Protein AF-A0A820NV33-F1 (afdb_monomer_lite)

Secondary structure (DSSP, 8-state):
---HHHHHHHHHHHHHHHHHHHHH-GGGHHHHHHHHHHHHHHHHHTT-TTTHHHHHHHHHHHHHTSPTT-PSPPHHHHHHHHHHTSHHHHSSGGGHHHHHHHHHHHHHHHIIIIIGGGHHHHHHHHHHHHHH-TTTHHHHHHHHHHHH-

pLDDT: mean 90.23, std 6.54, range [61.0, 96.5]

InterPro domains:
  IPR005043 Exportin-2, C-terminal [PF03378] (1-148)
  IPR011989 Armadillo-like helical [G3DSA:1.25.10.10] (1-149)
  IPR016024 Armadillo-type fold [SSF48371] (2-147)

Sequence (149 aa):
PNKPNFNHYLFETITVLIRTSVTQNPGVLSQFEQLLFPVFTPIFADDIAEFVPYVLQILGFLLESHRLGSIPLPDAYRILFQSILTPAFWDRSGNIPALSRLLQAYIEKAAETIVLEKLTTVLGIFQRLVSQSKVHDHEGFAILNSLIV

Foldseek 3Di:
DPDLVVLVVVLVVVLVVQVVVCVVPVVCLVVCCVVVLVVVVVCVVVVVVSCLQSSLQSLLSSLLSDDAPPPPDPCSVLVVLVVLLDVVQVVDPSNLVSSLSSLLSCLRRPVPPRCVVCVVSLLVSLCCQCPPDPPRNVSSVSNVVSNPD

Radius of gyration: 15.2 Å; chains: 1; bounding box: 42×29×41 Å

Organism: NCBI:txid433720

Structure (mmCIF, N/CA/C/O backbone):
data_AF-A0A820NV33-F1
#
_entry.id   AF-A0A820NV33-F1
#
loop_
_atom_site.group_PDB
_atom_site.id
_atom_site.type_symbol
_atom_site.label_atom_id
_atom_site.label_alt_id
_atom_site.label_comp_id
_atom_site.label_asym_id
_atom_site.label_entity_id
_atom_site.label_seq_id
_atom_site.pdbx_PDB_ins_code
_atom_site.Cartn_x
_atom_site.Cartn_y
_atom_site.Cartn_z
_atom_site.occupancy
_atom_site.B_iso_or_equiv
_atom_site.auth_seq_id
_atom_site.auth_comp_id
_atom_site.auth_asym_id
_atom_site.auth_atom_id
_atom_site.pdbx_PDB_model_num
ATOM 1 N N . PRO A 1 1 ? 2.702 -8.405 -20.692 1.00 62.12 1 PRO A N 1
ATOM 2 C CA . PRO A 1 1 ? 1.340 -8.296 -21.252 1.00 62.12 1 PRO A CA 1
ATOM 3 C C . PRO A 1 1 ? 1.308 -7.389 -22.496 1.00 62.12 1 PRO A C 1
ATOM 5 O O . PRO A 1 1 ? 1.973 -6.366 -22.515 1.00 62.12 1 PRO A O 1
ATOM 8 N N . ASN A 1 2 ? 0.590 -7.754 -23.569 1.00 74.25 2 ASN A N 1
ATOM 9 C CA . ASN A 1 2 ? 0.908 -7.226 -24.916 1.00 74.25 2 ASN A CA 1
ATOM 10 C C . ASN A 1 2 ? 0.220 -5.900 -25.310 1.00 74.25 2 ASN A C 1
ATOM 12 O O . ASN A 1 2 ? 0.448 -5.404 -26.412 1.00 74.25 2 ASN A O 1
ATOM 16 N N . LYS A 1 3 ? -0.656 -5.336 -24.465 1.00 86.75 3 LYS A N 1
ATOM 17 C CA . LYS A 1 3 ? -1.450 -4.131 -24.783 1.00 86.75 3 LYS A CA 1
ATOM 18 C C . LYS A 1 3 ? -1.504 -3.163 -23.587 1.00 86.75 3 LYS A C 1
ATOM 20 O O . LYS A 1 3 ? -2.446 -3.246 -22.799 1.00 86.75 3 LYS A O 1
ATOM 25 N N . PRO A 1 4 ? -0.546 -2.227 -23.449 1.00 87.06 4 PRO A N 1
ATOM 26 C CA . PRO A 1 4 ? -0.435 -1.367 -22.265 1.00 87.06 4 PRO A CA 1
ATOM 27 C C . PRO A 1 4 ? -1.678 -0.498 -22.032 1.00 87.06 4 PRO A C 1
ATOM 29 O O . PRO A 1 4 ? -2.175 -0.444 -20.912 1.00 87.06 4 PRO A O 1
ATOM 32 N N . ASN A 1 5 ? -2.250 0.092 -23.088 1.00 90.94 5 ASN A N 1
ATOM 33 C CA . ASN A 1 5 ? -3.468 0.905 -22.968 1.00 90.94 5 ASN A CA 1
ATOM 34 C C . ASN A 1 5 ? -4.672 0.077 -22.506 1.00 90.94 5 ASN A C 1
ATOM 36 O O . ASN A 1 5 ? -5.453 0.534 -21.682 1.00 90.94 5 ASN A O 1
ATOM 40 N N . PHE A 1 6 ? -4.814 -1.154 -23.008 1.00 93.44 6 PHE A N 1
ATOM 41 C CA . PHE A 1 6 ? -5.891 -2.042 -22.572 1.00 93.44 6 PHE A CA 1
ATOM 42 C C . PHE A 1 6 ? -5.759 -2.372 -21.083 1.00 93.44 6 PHE A C 1
ATOM 44 O O . PHE A 1 6 ? -6.739 -2.274 -20.355 1.00 93.44 6 PHE A O 1
ATOM 51 N N . ASN A 1 7 ? -4.547 -2.705 -20.627 1.00 92.00 7 ASN A N 1
ATOM 52 C CA . ASN A 1 7 ? -4.294 -3.013 -19.221 1.00 92.00 7 ASN A CA 1
ATOM 53 C C . ASN A 1 7 ? -4.587 -1.805 -18.323 1.00 92.00 7 ASN A C 1
ATOM 55 O O . ASN A 1 7 ? -5.266 -1.950 -17.313 1.00 92.00 7 ASN A O 1
ATOM 59 N N . HIS A 1 8 ? -4.133 -0.614 -18.721 1.00 92.56 8 HIS A N 1
ATOM 60 C CA . HIS A 1 8 ? -4.420 0.627 -18.008 1.00 92.56 8 HIS A CA 1
ATOM 61 C C . HIS A 1 8 ? -5.934 0.852 -17.862 1.00 92.56 8 HIS A C 1
ATOM 63 O O . HIS A 1 8 ? -6.441 0.954 -16.747 1.00 92.56 8 HIS A O 1
ATOM 69 N N . TYR A 1 9 ? -6.681 0.826 -18.972 1.00 94.69 9 TYR A N 1
ATOM 70 C CA . TYR A 1 9 ? -8.132 1.027 -18.936 1.00 94.69 9 TYR A CA 1
ATOM 71 C C . TYR A 1 9 ? -8.884 -0.084 -18.199 1.00 94.69 9 TYR A C 1
ATOM 73 O O . TYR A 1 9 ? -9.935 0.184 -17.617 1.00 94.69 9 TYR A O 1
ATOM 81 N N . LEU A 1 10 ? -8.362 -1.312 -18.188 1.00 95.06 10 LEU A N 1
ATOM 82 C CA . LEU A 1 10 ? -8.927 -2.405 -17.402 1.00 95.06 10 LEU A CA 1
ATOM 83 C C . LEU A 1 10 ? -8.872 -2.080 -15.904 1.00 95.06 10 LEU A C 1
ATOM 85 O O . LEU A 1 10 ? -9.906 -2.132 -15.239 1.00 95.06 10 LEU A O 1
ATOM 89 N N . PHE A 1 11 ? -7.702 -1.702 -15.385 1.00 95.38 11 PHE A N 1
ATOM 90 C CA . PHE A 1 11 ? -7.554 -1.352 -13.970 1.00 95.38 11 PHE A CA 1
ATOM 91 C C . PHE A 1 11 ? -8.329 -0.083 -13.598 1.00 95.38 11 PHE A C 1
ATOM 93 O O . PHE A 1 11 ? -8.988 -0.071 -12.562 1.00 95.38 11 PHE A O 1
ATOM 100 N N . GLU A 1 12 ? -8.362 0.935 -14.462 1.00 94.81 12 GLU A N 1
ATOM 101 C CA . GLU A 1 12 ? -9.204 2.124 -14.252 1.00 94.81 12 GLU A CA 1
ATOM 102 C C . GLU A 1 12 ? -10.694 1.771 -14.172 1.00 94.81 12 GLU A C 1
ATOM 104 O O . GLU A 1 12 ? -11.411 2.238 -13.285 1.00 94.81 12 GLU A O 1
ATOM 109 N N . THR A 1 13 ? -11.165 0.890 -15.059 1.00 96.31 13 THR A N 1
ATOM 110 C CA . THR A 1 13 ? -12.559 0.425 -15.047 1.00 96.31 13 THR A CA 1
ATOM 111 C C . THR A 1 13 ? -12.882 -0.308 -13.744 1.00 96.31 13 THR A C 1
ATOM 113 O O . THR A 1 13 ? -13.934 -0.062 -13.151 1.00 96.31 13 THR A O 1
ATOM 116 N N . ILE A 1 14 ? -11.969 -1.160 -13.261 1.00 95.50 14 ILE A N 1
ATOM 117 C CA . ILE A 1 14 ? -12.105 -1.848 -11.969 1.00 95.50 14 ILE A CA 1
ATOM 118 C C . ILE A 1 14 ? -12.182 -0.825 -10.826 1.00 95.50 14 ILE A C 1
ATOM 120 O O . ILE A 1 14 ? -13.109 -0.885 -10.018 1.00 95.50 14 ILE A O 1
ATOM 124 N N . THR A 1 15 ? -11.277 0.154 -10.781 1.00 95.00 15 THR A N 1
ATOM 125 C CA . THR A 1 15 ? -11.263 1.200 -9.745 1.00 95.00 15 THR A CA 1
ATOM 126 C C . THR A 1 15 ? -12.562 2.008 -9.730 1.00 95.00 15 THR A C 1
ATOM 128 O O . THR A 1 15 ? -13.150 2.229 -8.668 1.00 95.00 15 THR A O 1
ATOM 131 N N . VAL A 1 16 ? -13.063 2.418 -10.900 1.00 96.12 16 VAL A N 1
ATOM 132 C CA . VAL A 1 16 ? -14.335 3.151 -11.022 1.00 96.12 16 VAL A CA 1
ATOM 133 C C . VAL A 1 16 ? -15.520 2.300 -10.560 1.00 96.12 16 VAL A C 1
ATOM 135 O O . VAL A 1 16 ? -16.408 2.820 -9.874 1.00 96.12 16 VAL A O 1
ATOM 138 N N . LEU A 1 17 ? -15.531 1.007 -10.894 1.00 96.06 17 LEU A N 1
ATOM 139 C CA . LEU A 1 17 ? -16.571 0.074 -10.462 1.00 96.06 17 LEU A CA 1
ATOM 140 C C . LEU A 1 17 ? -16.599 -0.059 -8.935 1.00 96.06 17 LEU A C 1
ATOM 142 O O . LEU A 1 17 ? -17.670 0.084 -8.338 1.00 96.06 17 LEU A O 1
ATOM 146 N N . ILE A 1 18 ? -15.437 -0.274 -8.308 1.00 95.12 18 ILE A N 1
ATOM 147 C CA . ILE A 1 18 ? -15.315 -0.362 -6.845 1.00 95.12 18 ILE A CA 1
ATOM 148 C C . ILE A 1 18 ? -15.806 0.944 -6.219 1.00 95.12 18 ILE A C 1
ATOM 150 O O . ILE A 1 18 ? -16.709 0.919 -5.384 1.00 95.12 18 ILE A O 1
ATOM 154 N N . ARG A 1 19 ? -15.283 2.096 -6.668 1.00 94.88 19 ARG A N 1
ATOM 155 C CA . ARG A 1 19 ? -15.639 3.413 -6.118 1.00 94.88 19 ARG A CA 1
ATOM 156 C C . ARG A 1 19 ? -17.140 3.657 -6.153 1.00 94.88 19 ARG A C 1
ATOM 158 O O . ARG A 1 19 ? -17.725 4.050 -5.145 1.00 94.88 19 ARG A O 1
ATOM 165 N N . THR A 1 20 ? -17.759 3.426 -7.306 1.00 96.12 20 THR A N 1
ATOM 166 C CA . THR A 1 20 ? -19.192 3.682 -7.503 1.00 96.12 20 THR A CA 1
ATOM 167 C C . THR A 1 20 ? -20.032 2.759 -6.623 1.00 96.12 20 THR A C 1
ATOM 169 O O . THR A 1 20 ? -20.958 3.219 -5.958 1.00 96.12 20 THR A O 1
ATOM 172 N N . SER A 1 21 ? -19.662 1.479 -6.553 1.00 95.38 21 SER A N 1
ATOM 173 C CA . SER A 1 21 ? -20.390 0.472 -5.777 1.00 95.38 21 SER A CA 1
ATOM 174 C C . SER A 1 21 ? -20.279 0.708 -4.268 1.00 95.38 21 SER A C 1
ATOM 176 O O . SER A 1 21 ? -21.289 0.686 -3.570 1.00 95.38 21 SER A O 1
ATOM 178 N N . VAL A 1 22 ? -19.075 1.004 -3.765 1.00 93.75 22 VAL A N 1
ATOM 179 C CA . VAL A 1 22 ? -18.833 1.294 -2.340 1.00 93.75 22 VAL A CA 1
ATOM 180 C C . VAL A 1 22 ? -19.499 2.606 -1.919 1.00 93.75 22 VAL A C 1
ATOM 182 O O . VAL A 1 22 ? -20.047 2.688 -0.822 1.00 93.75 22 VAL A O 1
ATOM 185 N N . THR A 1 23 ? -19.529 3.614 -2.799 1.00 93.12 23 THR A N 1
ATOM 186 C CA . THR A 1 23 ? -20.243 4.877 -2.533 1.00 93.12 23 THR A CA 1
ATOM 187 C C . THR A 1 23 ? -21.749 4.648 -2.372 1.00 93.12 23 THR A C 1
ATOM 189 O O . THR A 1 23 ? -22.371 5.251 -1.501 1.00 93.12 23 THR A O 1
ATOM 192 N N . GLN A 1 24 ? -22.345 3.774 -3.190 1.00 94.06 24 GLN A N 1
ATOM 193 C CA . GLN A 1 24 ? -23.773 3.446 -3.107 1.00 94.06 24 GLN A CA 1
ATOM 194 C C . GLN A 1 24 ? -24.098 2.535 -1.918 1.00 94.06 24 GLN A C 1
ATOM 196 O O . GLN A 1 24 ? -25.124 2.713 -1.263 1.00 94.06 24 GLN A O 1
ATOM 201 N N . ASN A 1 25 ? -23.237 1.556 -1.641 1.00 92.75 25 ASN A N 1
ATOM 202 C CA . ASN A 1 25 ? -23.405 0.615 -0.545 1.00 92.75 25 ASN A CA 1
ATOM 203 C C . ASN A 1 25 ? -22.048 0.282 0.099 1.00 92.75 25 ASN A C 1
ATOM 205 O O . ASN A 1 25 ? -21.358 -0.629 -0.356 1.00 92.75 25 ASN A O 1
ATOM 209 N N . PRO A 1 26 ? -21.676 0.933 1.214 1.00 88.88 26 PRO A N 1
ATOM 210 C CA . PRO A 1 26 ? -20.405 0.661 1.887 1.00 88.88 26 PRO A CA 1
ATOM 211 C C . PRO A 1 26 ? -20.216 -0.804 2.314 1.00 88.88 26 PRO A C 1
ATOM 213 O O . PRO A 1 26 ? -19.086 -1.261 2.461 1.00 88.88 26 PRO A O 1
ATOM 216 N N . GLY A 1 27 ? -21.307 -1.562 2.485 1.00 88.50 27 GLY A N 1
ATOM 217 C CA . GLY A 1 27 ? -21.261 -2.975 2.860 1.00 88.50 27 GLY A CA 1
ATOM 218 C C . GLY A 1 27 ? -20.703 -3.909 1.781 1.00 88.50 27 GLY A C 1
ATOM 219 O O . GLY A 1 27 ? -20.375 -5.048 2.101 1.00 88.50 27 GLY A O 1
ATOM 220 N N . VAL A 1 28 ? -20.566 -3.461 0.524 1.00 93.44 28 VAL A N 1
ATOM 221 C CA . VAL A 1 28 ? -19.985 -4.298 -0.546 1.00 93.44 28 VAL A CA 1
ATOM 222 C C . VAL A 1 28 ? -18.455 -4.300 -0.557 1.00 93.44 28 VAL A C 1
ATOM 224 O O . VAL A 1 28 ? -17.863 -5.106 -1.271 1.00 93.44 28 VAL A O 1
ATOM 227 N N . LEU A 1 29 ? -17.801 -3.439 0.233 1.00 92.94 29 LEU A N 1
ATOM 228 C CA . LEU A 1 29 ? -16.338 -3.341 0.275 1.00 92.94 29 LEU A CA 1
ATOM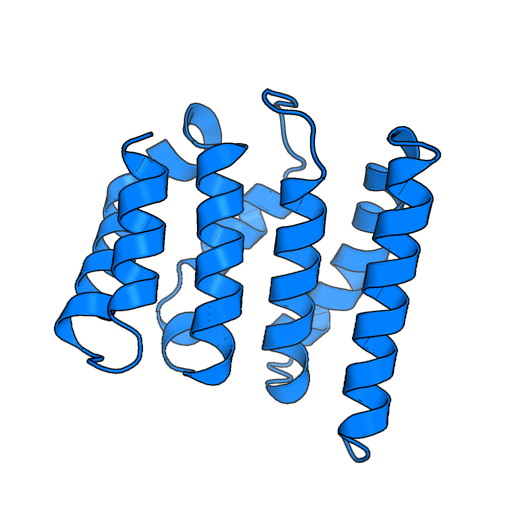 229 C C . LEU A 1 29 ? -15.684 -4.692 0.601 1.00 92.94 29 LEU A C 1
ATOM 231 O O . LEU A 1 29 ? -14.799 -5.137 -0.125 1.00 92.94 29 LEU A O 1
ATOM 235 N N . SER A 1 30 ? -16.187 -5.390 1.620 1.00 91.25 30 SER A N 1
ATOM 236 C CA . SER A 1 30 ? -15.664 -6.701 2.023 1.00 91.25 30 SER A CA 1
ATOM 237 C C . SER A 1 30 ? -15.816 -7.767 0.934 1.00 91.25 30 SER A C 1
ATOM 239 O O . SER A 1 30 ? -14.977 -8.657 0.824 1.00 91.25 30 SER A O 1
ATOM 241 N N . GLN A 1 31 ? -16.848 -7.669 0.089 1.00 93.12 31 GLN A N 1
ATOM 242 C CA . GLN A 1 31 ? -17.038 -8.583 -1.041 1.00 93.12 31 GLN A CA 1
ATOM 243 C C . GLN A 1 31 ? -15.991 -8.335 -2.129 1.00 93.12 31 GLN A C 1
ATOM 245 O O . GLN A 1 31 ? -15.424 -9.287 -2.661 1.00 93.12 31 GLN A O 1
ATOM 250 N N . PHE A 1 32 ? -15.686 -7.067 -2.429 1.00 94.94 32 PHE A N 1
ATOM 251 C CA . PHE A 1 32 ? -14.593 -6.739 -3.346 1.00 94.94 32 PHE A CA 1
ATOM 252 C C . PHE A 1 32 ? -13.256 -7.250 -2.825 1.00 94.94 32 PHE A C 1
ATOM 254 O O . PHE A 1 32 ? -12.504 -7.843 -3.590 1.00 94.94 32 PHE A O 1
ATOM 261 N N . GLU A 1 33 ? -12.970 -7.081 -1.536 1.00 93.94 33 GLU A N 1
ATOM 262 C CA . GLU A 1 33 ? -11.733 -7.585 -0.933 1.00 93.94 33 GLU A CA 1
ATOM 263 C C . GLU A 1 33 ? -11.627 -9.107 -1.046 1.00 93.94 33 GLU A C 1
ATOM 265 O O . GLU A 1 33 ? -10.615 -9.618 -1.525 1.00 93.94 33 GLU A O 1
ATOM 270 N N . GLN A 1 34 ? -12.691 -9.834 -0.696 1.00 92.81 34 GLN A N 1
ATOM 271 C CA . GLN A 1 34 ? -12.732 -11.296 -0.799 1.00 92.81 34 GLN A CA 1
ATOM 272 C C . GLN A 1 34 ? -12.514 -11.801 -2.231 1.00 92.81 34 GLN A C 1
ATOM 274 O O . GLN A 1 34 ? -11.901 -12.850 -2.418 1.00 92.81 34 GLN A O 1
ATOM 279 N N . LEU A 1 35 ? -12.995 -11.067 -3.238 1.00 94.06 35 LEU A N 1
ATOM 280 C CA . LEU A 1 35 ? -12.841 -11.437 -4.646 1.00 94.06 35 LEU A CA 1
ATOM 281 C C . LEU A 1 35 ? -11.482 -11.027 -5.224 1.00 94.06 35 LEU A C 1
ATOM 283 O O . LEU A 1 35 ? -10.903 -11.773 -6.010 1.00 94.06 35 LEU A O 1
ATOM 287 N N . LEU A 1 36 ? -10.972 -9.848 -4.862 1.00 94.50 36 LEU A N 1
ATOM 288 C CA . LEU A 1 36 ? -9.788 -9.260 -5.489 1.00 94.50 36 LEU A CA 1
ATOM 289 C C . LEU A 1 36 ? -8.479 -9.724 -4.853 1.00 94.50 36 LEU A C 1
ATOM 291 O O . LEU A 1 36 ? -7.511 -9.939 -5.580 1.00 94.50 36 LEU A O 1
ATOM 295 N N . PHE A 1 37 ? -8.427 -9.933 -3.533 1.00 93.19 37 PHE A N 1
ATOM 296 C CA . PHE A 1 37 ? -7.194 -10.385 -2.875 1.00 93.19 37 PHE A CA 1
ATOM 297 C C . PHE A 1 37 ? -6.642 -11.687 -3.482 1.00 93.19 37 PHE A C 1
ATOM 299 O O . PHE A 1 37 ? -5.466 -11.692 -3.853 1.00 93.19 37 PHE A O 1
ATOM 306 N N . PRO A 1 38 ? -7.451 -12.749 -3.692 1.00 94.00 38 PRO A N 1
ATOM 307 C CA . PRO A 1 38 ? -6.977 -13.978 -4.331 1.00 94.00 38 PRO A CA 1
ATOM 308 C C . PRO A 1 38 ? -6.485 -13.783 -5.770 1.00 94.00 38 PRO A C 1
ATOM 310 O O . PRO A 1 38 ? -5.622 -14.527 -6.223 1.00 94.00 38 PRO A O 1
ATOM 313 N N . VAL A 1 39 ? -7.014 -12.787 -6.490 1.00 94.38 39 VAL A N 1
ATOM 314 C CA . VAL A 1 39 ? -6.579 -12.441 -7.855 1.00 94.38 39 VAL A CA 1
ATOM 315 C C . VAL A 1 39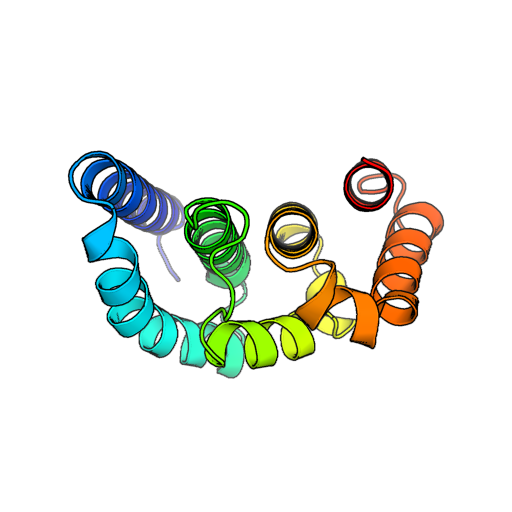 ? -5.242 -11.697 -7.831 1.00 94.38 39 VAL A C 1
ATOM 317 O O . VAL A 1 39 ? -4.416 -11.867 -8.725 1.00 94.38 39 VAL A O 1
ATOM 320 N N . PHE A 1 40 ? -5.002 -10.890 -6.801 1.00 93.31 40 PHE A N 1
ATOM 321 C CA . PHE A 1 40 ? -3.781 -10.103 -6.650 1.00 93.31 40 PHE A CA 1
ATOM 322 C C . PHE A 1 40 ? -2.603 -10.909 -6.099 1.00 93.31 40 PHE A C 1
ATOM 324 O O . PHE A 1 40 ? -1.463 -10.643 -6.475 1.00 93.31 40 PHE A O 1
ATOM 331 N N . THR A 1 41 ? -2.845 -11.920 -5.261 1.00 89.88 41 THR A N 1
ATOM 332 C CA . THR A 1 41 ? -1.789 -12.789 -4.717 1.00 89.88 41 THR A CA 1
ATOM 333 C C . THR A 1 41 ? -0.857 -13.381 -5.787 1.00 89.88 41 THR A C 1
ATOM 335 O O . THR A 1 41 ? 0.354 -13.199 -5.647 1.00 89.88 41 THR A O 1
ATOM 338 N N . PRO A 1 42 ? -1.344 -14.035 -6.863 1.00 92.31 42 PRO A N 1
ATOM 339 C CA . PRO A 1 42 ? -0.461 -14.576 -7.895 1.00 92.31 42 PRO A CA 1
ATOM 340 C C . PRO A 1 42 ? 0.284 -13.482 -8.669 1.00 92.31 42 PRO A C 1
ATOM 342 O O . PRO A 1 42 ? 1.423 -13.694 -9.051 1.00 92.31 42 PRO A O 1
ATOM 345 N N . ILE A 1 43 ? -0.286 -12.279 -8.829 1.00 92.12 43 ILE A N 1
ATOM 346 C CA . ILE A 1 43 ? 0.411 -11.155 -9.484 1.00 92.12 43 ILE A CA 1
ATOM 347 C C . ILE A 1 43 ? 1.684 -10.776 -8.715 1.00 92.12 43 ILE A C 1
ATOM 349 O O . ILE A 1 43 ? 2.709 -10.480 -9.332 1.00 92.12 43 ILE A O 1
ATOM 353 N N . PHE A 1 44 ? 1.626 -10.804 -7.381 1.00 88.62 44 PHE A N 1
ATOM 354 C CA . PHE A 1 44 ? 2.795 -10.582 -6.534 1.00 88.62 44 PHE A CA 1
ATOM 355 C C . PHE A 1 44 ? 3.742 -11.785 -6.507 1.00 88.62 44 PHE A C 1
ATOM 357 O O . PHE A 1 44 ? 4.953 -11.590 -6.568 1.00 88.62 44 PHE A O 1
ATOM 364 N N . ALA A 1 45 ? 3.212 -13.009 -6.418 1.00 88.56 45 ALA A N 1
ATOM 365 C CA . ALA A 1 45 ? 4.020 -14.227 -6.334 1.00 88.56 45 ALA A CA 1
ATOM 366 C C . ALA A 1 45 ? 4.806 -14.508 -7.626 1.00 88.56 45 ALA A C 1
ATOM 368 O O . ALA A 1 45 ? 5.985 -14.849 -7.562 1.00 88.56 45 ALA A O 1
ATOM 369 N N . ASP A 1 46 ? 4.170 -14.299 -8.779 1.00 91.44 46 ASP A N 1
ATOM 370 C CA . ASP A 1 46 ? 4.764 -14.484 -10.108 1.00 91.44 46 ASP A CA 1
ATOM 371 C C . ASP A 1 46 ? 5.550 -13.245 -10.574 1.00 91.44 46 ASP A C 1
ATOM 373 O O . ASP A 1 46 ? 6.058 -13.210 -11.694 1.00 91.44 46 ASP A O 1
ATOM 377 N N . ASP A 1 47 ? 5.635 -12.214 -9.726 1.00 86.31 47 ASP A N 1
ATOM 378 C CA . ASP A 1 47 ? 6.369 -10.974 -9.969 1.00 86.31 47 ASP A CA 1
ATOM 379 C C . ASP A 1 47 ? 6.012 -10.293 -11.306 1.00 86.31 47 ASP A C 1
ATOM 381 O O . ASP A 1 47 ? 6.873 -9.820 -12.054 1.00 86.31 47 ASP A O 1
ATOM 385 N N . ILE A 1 48 ? 4.712 -10.216 -11.623 1.00 91.44 48 ILE A N 1
ATOM 386 C CA . ILE A 1 48 ? 4.221 -9.615 -12.874 1.00 91.44 48 ILE A CA 1
ATOM 387 C C . ILE A 1 48 ? 4.328 -8.085 -12.781 1.00 91.44 48 ILE A C 1
ATOM 389 O O . ILE A 1 48 ? 3.347 -7.371 -12.555 1.00 91.44 48 ILE A O 1
ATOM 393 N N . ALA A 1 49 ? 5.546 -7.573 -12.963 1.00 89.00 49 ALA A N 1
ATOM 394 C CA . ALA A 1 49 ? 5.935 -6.192 -12.680 1.00 89.00 49 ALA A CA 1
ATOM 395 C C . ALA A 1 49 ? 5.049 -5.130 -13.355 1.00 89.00 49 ALA A C 1
ATOM 397 O O . ALA A 1 49 ? 4.820 -4.072 -12.778 1.00 89.00 49 ALA A O 1
ATOM 398 N N . GLU A 1 50 ? 4.516 -5.415 -14.547 1.00 90.06 50 GLU A N 1
ATOM 399 C CA . GLU A 1 50 ? 3.628 -4.508 -15.291 1.00 90.06 50 GLU A CA 1
ATOM 400 C C . GLU A 1 50 ? 2.304 -4.214 -14.562 1.00 90.06 50 GLU A C 1
ATOM 402 O O . GLU A 1 50 ? 1.691 -3.173 -14.793 1.00 90.06 50 GLU A O 1
ATOM 407 N N . PHE A 1 51 ? 1.840 -5.131 -13.707 1.00 93.69 51 PHE A N 1
ATOM 408 C CA . PHE A 1 51 ? 0.554 -5.029 -13.009 1.00 93.69 51 PHE A CA 1
ATOM 409 C C . PHE A 1 51 ? 0.695 -4.602 -11.552 1.00 93.69 51 PHE A C 1
ATOM 411 O O . PHE A 1 51 ? -0.253 -4.061 -10.986 1.00 93.69 51 PHE A O 1
ATOM 418 N N . VAL A 1 52 ? 1.875 -4.794 -10.960 1.00 93.38 52 VAL A N 1
ATOM 419 C CA . VAL A 1 52 ? 2.139 -4.475 -9.552 1.00 93.38 52 VAL A CA 1
ATOM 420 C C . VAL A 1 52 ? 1.745 -3.033 -9.182 1.00 93.38 52 VAL A C 1
ATOM 422 O O . VAL A 1 52 ? 1.002 -2.890 -8.211 1.00 93.38 52 VAL A O 1
ATOM 425 N N . PRO A 1 53 ? 2.114 -1.971 -9.935 1.00 93.88 53 PRO A N 1
ATOM 426 C CA . PRO A 1 53 ? 1.703 -0.606 -9.596 1.00 93.88 53 PRO A CA 1
ATOM 427 C C . PRO A 1 53 ? 0.181 -0.430 -9.516 1.00 93.88 53 PRO A C 1
ATOM 429 O O . PRO A 1 53 ? -0.318 0.201 -8.588 1.00 93.88 53 PRO A O 1
ATOM 432 N N . TYR A 1 54 ? -0.562 -1.025 -10.453 1.00 95.19 54 TYR A N 1
ATOM 433 C CA . TYR A 1 54 ? -2.024 -0.934 -10.499 1.00 95.19 54 TYR A CA 1
ATOM 434 C C . TYR A 1 54 ? -2.682 -1.674 -9.339 1.00 95.19 54 TYR A C 1
ATOM 436 O O . TYR A 1 54 ? -3.607 -1.166 -8.709 1.00 95.19 54 TYR A O 1
ATOM 444 N N . VAL A 1 55 ? -2.182 -2.869 -9.027 1.00 95.62 55 VAL A N 1
ATOM 445 C CA . VAL A 1 55 ? -2.678 -3.663 -7.902 1.00 95.62 55 VAL A CA 1
ATOM 446 C C . VAL A 1 55 ? -2.443 -2.928 -6.583 1.00 95.62 55 VAL A C 1
ATOM 448 O O . VAL A 1 55 ? -3.355 -2.837 -5.765 1.00 95.62 55 VAL A O 1
ATOM 451 N N . LEU A 1 56 ? -1.257 -2.345 -6.395 1.00 95.56 56 LEU A N 1
ATOM 452 C CA . LEU A 1 56 ? -0.940 -1.548 -5.209 1.00 95.56 56 LEU A CA 1
ATOM 453 C C . LEU A 1 56 ? -1.850 -0.320 -5.077 1.00 95.56 56 LEU A C 1
ATOM 455 O O . LEU A 1 56 ? -2.326 -0.038 -3.979 1.00 95.56 56 LEU A O 1
ATOM 459 N N . GLN A 1 57 ? -2.145 0.370 -6.184 1.00 95.38 57 GLN A N 1
ATOM 460 C CA . GLN A 1 57 ? -3.092 1.492 -6.193 1.00 95.38 57 GLN A CA 1
ATOM 461 C C . GLN A 1 57 ? -4.503 1.058 -5.789 1.00 95.38 57 GLN A C 1
ATOM 463 O O . GLN A 1 57 ? -5.127 1.721 -4.962 1.00 95.38 57 GLN A O 1
ATOM 468 N N . ILE A 1 58 ? -5.001 -0.061 -6.327 1.00 96.50 58 ILE A N 1
ATOM 469 C CA . ILE A 1 58 ? -6.331 -0.578 -5.976 1.00 96.50 58 ILE A CA 1
ATOM 470 C C . ILE A 1 58 ? -6.381 -1.009 -4.510 1.00 96.50 58 ILE A C 1
ATOM 472 O O . ILE A 1 58 ? -7.352 -0.703 -3.827 1.00 96.50 58 ILE A O 1
ATOM 476 N N . LEU A 1 59 ? -5.340 -1.672 -4.003 1.00 95.62 59 LEU A N 1
ATOM 477 C CA . LEU A 1 59 ? -5.247 -2.039 -2.588 1.00 95.62 59 LEU A CA 1
ATOM 478 C C . LEU A 1 59 ? -5.232 -0.805 -1.680 1.00 95.62 59 LEU A C 1
ATOM 480 O O . LEU A 1 59 ? -5.911 -0.801 -0.656 1.00 95.62 59 LEU A O 1
ATOM 484 N N . GLY A 1 60 ? -4.517 0.254 -2.077 1.00 94.81 60 GLY A N 1
ATOM 485 C CA . GLY A 1 60 ? -4.539 1.539 -1.375 1.00 94.81 60 GLY A CA 1
ATOM 486 C C . GLY A 1 60 ? -5.942 2.134 -1.354 1.00 94.81 60 GLY A C 1
ATOM 487 O O . GLY A 1 60 ? -6.451 2.485 -0.296 1.00 94.81 60 GLY A O 1
ATOM 488 N N . PHE A 1 61 ? -6.614 2.141 -2.503 1.00 95.00 61 PHE A N 1
ATOM 489 C CA . PHE A 1 61 ? -7.978 2.645 -2.631 1.00 95.00 61 PHE A CA 1
ATOM 490 C C . PHE A 1 61 ? -9.009 1.845 -1.809 1.00 95.00 61 PHE A C 1
ATOM 492 O O . PHE A 1 61 ? -9.895 2.431 -1.181 1.00 95.00 61 PHE A O 1
ATOM 499 N N . LEU A 1 62 ? -8.901 0.513 -1.784 1.00 94.25 62 LEU A N 1
ATOM 500 C CA . LEU A 1 62 ? -9.746 -0.347 -0.948 1.00 94.25 62 LEU A CA 1
ATOM 501 C C . LEU A 1 62 ? -9.538 -0.032 0.537 1.00 94.25 62 LEU A C 1
ATOM 503 O O . LEU A 1 62 ? -10.516 0.134 1.265 1.00 94.25 62 LEU A O 1
ATOM 507 N N . LEU A 1 63 ? -8.283 0.135 0.964 1.00 93.81 63 LEU A N 1
ATOM 508 C CA . LEU A 1 63 ? -7.947 0.489 2.340 1.00 93.81 63 LEU A CA 1
ATOM 509 C C . LEU A 1 63 ? -8.477 1.881 2.725 1.00 93.81 63 LEU A C 1
ATOM 511 O O . LEU A 1 63 ? -9.121 2.032 3.762 1.00 93.81 63 LEU A O 1
ATOM 515 N N . GLU A 1 64 ? -8.286 2.886 1.865 1.00 92.75 64 GLU A N 1
ATOM 516 C CA . GLU A 1 64 ? -8.813 4.252 2.036 1.00 92.75 64 GLU A CA 1
ATOM 517 C C . GLU A 1 64 ? -10.342 4.270 2.208 1.00 92.75 64 GLU A C 1
ATOM 519 O O . GLU A 1 64 ? -10.880 5.091 2.960 1.00 92.75 64 GLU A O 1
ATOM 524 N N . SER A 1 65 ? -11.033 3.334 1.548 1.00 92.00 65 SER A N 1
ATOM 525 C CA . SER A 1 65 ? -12.494 3.204 1.567 1.00 92.00 65 SER A CA 1
ATOM 526 C C . SER A 1 65 ? -13.058 2.668 2.890 1.00 92.00 65 SER A C 1
ATOM 528 O O . SER A 1 65 ? -14.267 2.774 3.122 1.00 92.00 65 SER A O 1
ATOM 530 N N . HIS A 1 66 ? -12.224 2.131 3.788 1.00 89.94 66 HIS A N 1
ATOM 531 C CA . HIS A 1 66 ? -12.656 1.789 5.147 1.00 89.94 66 HIS A CA 1
ATOM 532 C C . HIS A 1 66 ? -13.001 3.048 5.944 1.00 89.94 66 HIS A C 1
ATOM 534 O O . HIS A 1 66 ? -12.324 4.077 5.857 1.00 89.94 66 HIS A O 1
ATOM 540 N N . ARG A 1 67 ? -14.040 2.988 6.786 1.00 83.88 67 ARG A N 1
ATOM 541 C CA . ARG A 1 67 ? -14.340 4.109 7.692 1.00 83.88 67 ARG A CA 1
ATOM 542 C C . ARG A 1 67 ? -13.229 4.226 8.732 1.00 83.88 67 ARG A C 1
ATOM 544 O O . ARG A 1 67 ? -12.699 3.211 9.184 1.00 83.88 67 ARG A O 1
ATOM 551 N N . LEU A 1 68 ? -12.896 5.453 9.123 1.00 74.31 68 LEU A N 1
ATOM 552 C CA . LEU A 1 68 ? -11.887 5.698 10.152 1.00 74.31 68 LEU A CA 1
ATOM 553 C C . LEU A 1 68 ? -12.283 4.960 11.445 1.00 74.31 68 LEU A C 1
ATOM 555 O O . LEU A 1 68 ? -13.440 5.031 11.858 1.00 74.31 68 LEU A O 1
ATOM 559 N N . GLY A 1 69 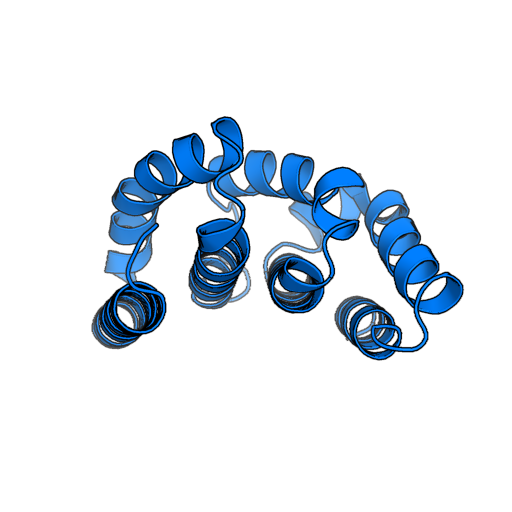? -11.358 4.197 12.029 1.00 65.06 69 GLY A N 1
ATOM 560 C CA . GLY A 1 69 ? -11.635 3.372 13.210 1.00 65.06 69 GLY A CA 1
ATOM 561 C C . GLY A 1 69 ? -12.380 2.053 12.951 1.00 65.06 69 GLY A C 1
ATOM 562 O O . GLY A 1 69 ? -12.802 1.421 13.916 1.00 65.06 69 GLY A O 1
ATOM 563 N N . SER A 1 70 ? -12.527 1.596 11.696 1.00 65.62 70 SER A N 1
ATOM 564 C CA . SER A 1 70 ? -13.083 0.261 11.357 1.00 65.62 70 SER A CA 1
ATOM 565 C C . SER A 1 70 ? -12.095 -0.871 11.656 1.00 65.62 70 SER A C 1
ATOM 567 O O . SER A 1 70 ? -11.718 -1.652 10.787 1.00 65.62 70 SER A O 1
ATOM 569 N N . ILE A 1 71 ? -11.633 -0.924 12.899 1.00 65.31 71 ILE A N 1
ATOM 570 C CA . ILE A 1 71 ? -10.727 -1.942 13.416 1.00 65.31 71 ILE A CA 1
ATOM 571 C C . ILE A 1 71 ? -11.588 -3.056 14.041 1.00 65.31 71 ILE A C 1
ATOM 573 O O . ILE A 1 71 ? -12.558 -2.749 14.738 1.00 65.31 71 ILE A O 1
ATOM 577 N N . PRO A 1 72 ? -11.249 -4.343 13.837 1.00 72.44 72 PRO A N 1
ATOM 578 C CA . PRO A 1 72 ? -10.047 -4.837 13.167 1.00 72.44 72 PRO A CA 1
ATOM 579 C C . PRO A 1 72 ? -10.171 -4.885 11.639 1.00 72.44 72 PRO A C 1
ATOM 581 O O . PRO A 1 72 ? -11.175 -5.343 11.097 1.00 72.44 72 PRO A O 1
ATOM 584 N N . LEU A 1 73 ? -9.100 -4.473 10.951 1.00 82.38 73 LEU A N 1
ATOM 585 C CA . LEU A 1 73 ? -8.930 -4.770 9.530 1.00 82.38 73 LEU A CA 1
ATOM 586 C C . LEU A 1 73 ? -8.794 -6.288 9.314 1.00 82.38 73 LEU A C 1
ATOM 588 O O . LEU A 1 73 ? -8.247 -6.973 10.185 1.00 82.38 73 LEU A O 1
ATOM 592 N N . PRO A 1 74 ? -9.212 -6.811 8.147 1.00 85.75 74 PRO A N 1
ATOM 593 C CA . PRO A 1 74 ? -8.963 -8.199 7.770 1.00 85.75 74 PRO A CA 1
ATOM 594 C C . PRO A 1 74 ? -7.476 -8.582 7.854 1.00 85.75 74 PRO A C 1
ATOM 596 O O . PRO A 1 74 ? -6.607 -7.806 7.451 1.00 85.75 74 PRO A O 1
ATOM 599 N N . ASP A 1 75 ? -7.175 -9.815 8.280 1.00 88.31 75 ASP A N 1
ATOM 600 C CA . ASP A 1 75 ? -5.794 -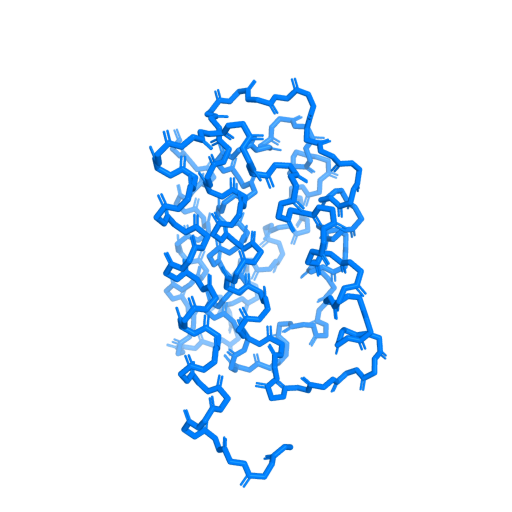10.322 8.419 1.00 88.31 75 ASP A CA 1
ATOM 601 C C . ASP A 1 75 ? -4.977 -10.238 7.122 1.00 88.31 75 ASP A C 1
ATOM 603 O O . ASP A 1 75 ? -3.755 -10.081 7.153 1.00 88.31 75 ASP A O 1
ATOM 607 N N . ALA A 1 76 ? -5.650 -10.270 5.970 1.00 90.56 76 ALA A N 1
ATOM 608 C CA . ALA A 1 76 ? -5.021 -10.102 4.668 1.00 90.56 76 ALA A CA 1
ATOM 609 C C . ALA A 1 76 ? -4.247 -8.773 4.550 1.00 90.56 76 ALA A C 1
ATOM 611 O O . ALA A 1 76 ? -3.171 -8.750 3.951 1.00 90.56 76 ALA A O 1
ATOM 612 N N . TYR A 1 77 ? -4.726 -7.692 5.179 1.00 92.06 7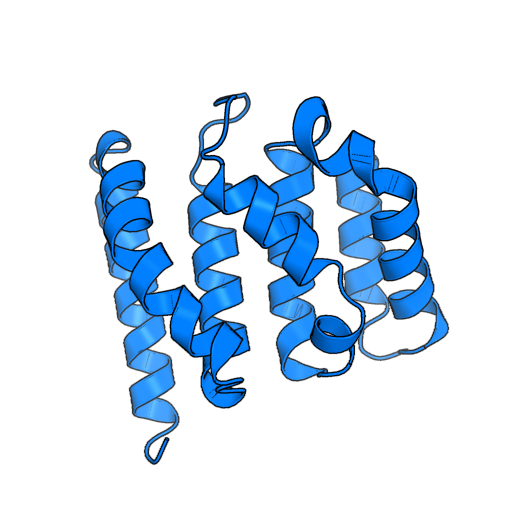7 TYR A N 1
ATOM 613 C CA . TYR A 1 77 ? -4.011 -6.411 5.231 1.00 92.06 77 TYR A CA 1
ATOM 614 C C . TYR A 1 77 ? -2.778 -6.470 6.138 1.00 92.06 77 TYR A C 1
ATOM 616 O O . TYR A 1 77 ? -1.758 -5.862 5.829 1.00 92.06 77 TYR A O 1
ATOM 624 N N . ARG A 1 78 ? -2.804 -7.250 7.226 1.00 90.25 78 ARG A N 1
ATOM 625 C CA . ARG A 1 78 ? -1.612 -7.443 8.072 1.00 90.25 78 ARG A CA 1
ATOM 626 C C . ARG A 1 78 ? -0.507 -8.174 7.316 1.00 90.25 78 ARG A C 1
ATOM 628 O O . ARG A 1 78 ? 0.651 -7.766 7.380 1.00 90.25 78 ARG A O 1
ATOM 635 N N . ILE A 1 79 ? -0.869 -9.226 6.581 1.00 91.06 79 ILE A N 1
ATOM 636 C CA . ILE A 1 79 ? 0.072 -9.992 5.751 1.00 91.06 79 ILE A CA 1
ATOM 637 C C . ILE A 1 79 ? 0.624 -9.105 4.631 1.00 91.06 79 ILE A C 1
ATOM 639 O O . ILE A 1 79 ? 1.840 -9.002 4.472 1.00 91.06 79 ILE A O 1
ATOM 643 N N . LEU A 1 80 ? -0.257 -8.404 3.908 1.00 92.50 80 LEU A N 1
ATOM 644 C CA . LEU A 1 80 ? 0.130 -7.476 2.846 1.00 92.50 80 LEU A CA 1
ATOM 645 C C . LEU A 1 80 ? 1.090 -6.398 3.359 1.00 92.50 80 LEU A C 1
ATOM 647 O O . LEU A 1 80 ? 2.100 -6.130 2.711 1.00 92.50 80 LEU A O 1
ATOM 651 N N . PHE A 1 81 ? 0.811 -5.813 4.527 1.00 93.19 81 PHE A N 1
ATOM 652 C CA . PHE A 1 81 ? 1.668 -4.799 5.131 1.00 93.19 81 PHE A CA 1
ATOM 653 C C . PHE A 1 81 ? 3.099 -5.309 5.339 1.00 93.19 81 PHE A C 1
ATOM 655 O O . PHE A 1 81 ? 4.058 -4.643 4.960 1.00 93.19 81 PHE A O 1
ATOM 662 N N . GLN A 1 82 ? 3.266 -6.527 5.862 1.00 90.75 82 GLN A N 1
ATOM 663 C CA . GLN A 1 82 ? 4.596 -7.122 6.022 1.00 90.75 82 GLN A CA 1
ATOM 664 C C . GLN A 1 82 ? 5.319 -7.290 4.679 1.00 90.75 82 GLN A C 1
ATOM 666 O O . GLN A 1 82 ? 6.519 -7.026 4.595 1.00 90.75 82 GLN A O 1
ATOM 671 N N . SER A 1 83 ? 4.600 -7.687 3.625 1.00 89.69 83 SER A N 1
ATOM 672 C CA . SER A 1 83 ? 5.171 -7.857 2.286 1.00 89.69 83 SER A CA 1
ATOM 673 C C . SER A 1 83 ? 5.620 -6.532 1.664 1.00 89.69 83 SER A C 1
ATOM 675 O O . SER A 1 83 ? 6.742 -6.453 1.158 1.00 89.69 83 SER A O 1
ATOM 677 N N . ILE A 1 84 ? 4.801 -5.475 1.732 1.00 91.38 84 ILE A N 1
ATOM 678 C CA . ILE A 1 84 ? 5.122 -4.181 1.100 1.00 91.38 84 ILE A CA 1
ATOM 679 C C . ILE A 1 84 ? 6.257 -3.430 1.803 1.00 91.38 84 ILE A C 1
ATOM 681 O O . ILE A 1 84 ? 6.872 -2.558 1.198 1.00 91.38 84 ILE A O 1
ATOM 685 N N . LEU A 1 85 ? 6.567 -3.759 3.062 1.00 91.75 85 LEU A N 1
ATOM 686 C CA . LEU A 1 85 ? 7.713 -3.187 3.774 1.00 91.75 85 LEU A CA 1
ATOM 687 C C . LEU A 1 85 ? 9.056 -3.798 3.345 1.00 91.75 85 LEU A C 1
ATOM 689 O O . LEU A 1 85 ? 10.112 -3.307 3.749 1.00 91.75 85 LEU A O 1
ATOM 693 N N . THR A 1 86 ? 9.050 -4.865 2.540 1.00 89.62 86 THR A N 1
ATOM 694 C CA . THR A 1 86 ? 10.298 -5.469 2.066 1.00 89.62 86 THR A CA 1
ATOM 695 C C . THR A 1 86 ? 10.999 -4.554 1.049 1.00 89.62 86 THR A C 1
ATOM 697 O O . THR A 1 86 ? 10.346 -4.009 0.155 1.00 89.62 86 THR A O 1
ATOM 700 N N . PRO A 1 87 ? 12.335 -4.383 1.129 1.00 86.38 87 PRO A N 1
ATOM 701 C CA . PRO A 1 87 ? 13.060 -3.445 0.267 1.00 86.38 87 PRO A CA 1
ATOM 702 C C . PRO A 1 87 ? 12.865 -3.668 -1.238 1.00 86.38 87 PRO A C 1
ATOM 704 O O . PRO A 1 87 ? 12.832 -2.692 -1.982 1.00 86.38 87 PRO A O 1
ATOM 707 N N . ALA A 1 88 ? 12.671 -4.921 -1.666 1.00 87.56 88 ALA A N 1
ATOM 708 C CA . ALA A 1 88 ? 12.526 -5.304 -3.071 1.00 87.56 88 ALA A CA 1
ATOM 709 C C . ALA A 1 88 ? 11.360 -4.589 -3.780 1.00 87.56 88 ALA A C 1
ATOM 711 O O . ALA A 1 88 ? 11.472 -4.229 -4.952 1.00 87.56 88 ALA A O 1
ATOM 712 N N . PHE A 1 89 ? 10.253 -4.323 -3.075 1.00 87.44 89 PHE A N 1
ATOM 713 C CA . PHE A 1 89 ? 9.121 -3.587 -3.649 1.00 87.44 89 PHE A CA 1
ATOM 714 C C . PHE A 1 89 ? 9.467 -2.128 -3.966 1.00 87.44 89 PHE A C 1
ATOM 716 O O . PHE A 1 89 ? 8.963 -1.584 -4.951 1.00 87.44 89 PHE A O 1
ATOM 723 N N . TRP A 1 90 ? 10.358 -1.528 -3.174 1.00 91.38 90 TRP A N 1
ATOM 724 C CA . TRP A 1 90 ? 10.771 -0.124 -3.263 1.00 91.38 90 TRP A CA 1
ATOM 725 C C . TRP A 1 90 ? 11.949 0.112 -4.216 1.00 91.38 90 TRP A C 1
ATOM 727 O O . TRP A 1 90 ? 12.282 1.260 -4.497 1.00 91.38 90 TRP A O 1
ATOM 737 N N . ASP A 1 91 ? 12.572 -0.949 -4.736 1.00 89.38 91 ASP A N 1
ATOM 738 C CA . ASP A 1 91 ? 13.657 -0.846 -5.722 1.00 89.38 91 ASP A CA 1
ATOM 739 C C . ASP A 1 91 ? 13.138 -0.417 -7.104 1.00 89.38 91 ASP A C 1
ATOM 741 O O . ASP A 1 91 ? 13.861 0.187 -7.899 1.00 89.38 91 ASP A O 1
ATOM 745 N N . ARG A 1 92 ? 11.868 -0.715 -7.404 1.00 89.62 92 ARG A N 1
ATOM 746 C CA . ARG A 1 92 ? 11.236 -0.385 -8.684 1.00 89.62 92 ARG A CA 1
ATOM 747 C C . ARG A 1 92 ? 10.582 0.985 -8.609 1.00 89.62 92 ARG A C 1
ATOM 749 O O . ARG A 1 92 ? 9.525 1.137 -8.002 1.00 89.62 92 ARG A O 1
ATOM 756 N N . SER A 1 93 ? 11.157 1.962 -9.306 1.00 88.44 93 SER A N 1
ATOM 757 C CA . SER A 1 93 ? 10.658 3.345 -9.336 1.00 88.44 93 SER A CA 1
ATOM 758 C C . SER A 1 93 ? 9.176 3.463 -9.713 1.00 88.44 93 SER A C 1
ATOM 760 O O . SER A 1 93 ? 8.463 4.276 -9.135 1.00 88.44 93 SER A O 1
ATOM 762 N N . GLY A 1 94 ? 8.683 2.607 -10.616 1.00 89.75 94 GLY A N 1
ATOM 763 C CA . GLY A 1 94 ? 7.269 2.576 -11.012 1.00 89.75 94 GLY A CA 1
ATOM 764 C C . GLY A 1 94 ? 6.297 2.181 -9.893 1.00 89.75 94 GLY A C 1
ATOM 765 O O . GLY A 1 94 ? 5.128 2.551 -9.950 1.00 89.75 94 GLY A O 1
ATOM 766 N N . ASN A 1 95 ? 6.767 1.472 -8.862 1.00 93.31 95 ASN A N 1
ATOM 767 C CA . ASN A 1 95 ? 5.943 1.086 -7.717 1.00 93.31 95 ASN A CA 1
ATOM 768 C C . ASN A 1 95 ? 5.888 2.179 -6.646 1.00 93.31 95 ASN A C 1
ATOM 770 O O . ASN A 1 95 ? 4.923 2.219 -5.887 1.00 93.31 95 ASN A O 1
ATOM 774 N N . ILE A 1 96 ? 6.909 3.041 -6.561 1.00 94.12 96 ILE A N 1
ATOM 775 C CA . ILE A 1 96 ? 7.108 3.952 -5.423 1.00 94.12 96 ILE A CA 1
ATOM 776 C C . ILE A 1 96 ? 5.883 4.843 -5.157 1.00 94.12 96 ILE A C 1
ATOM 778 O O . ILE A 1 96 ? 5.441 4.858 -4.008 1.00 94.12 96 ILE A O 1
ATOM 782 N N . PRO A 1 97 ? 5.263 5.506 -6.157 1.00 94.06 97 PRO A N 1
ATOM 783 C CA . PRO A 1 97 ? 4.079 6.329 -5.898 1.00 94.06 97 PRO A CA 1
ATOM 784 C C . PRO A 1 97 ? 2.892 5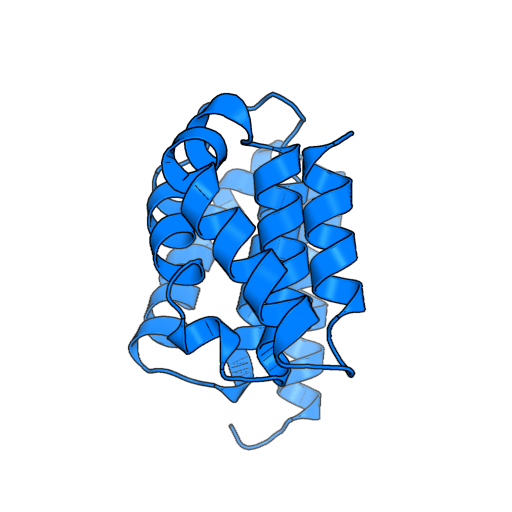.518 -5.355 1.00 94.06 97 PRO A C 1
ATOM 786 O O . PRO A 1 97 ? 2.190 5.943 -4.439 1.00 94.06 97 PRO A O 1
ATOM 789 N N . ALA A 1 98 ? 2.681 4.308 -5.883 1.00 95.25 98 ALA A N 1
ATOM 790 C CA . ALA A 1 98 ? 1.600 3.426 -5.445 1.00 95.25 98 ALA A CA 1
ATOM 791 C C . ALA A 1 98 ? 1.835 2.881 -4.026 1.00 95.25 98 ALA A C 1
ATOM 793 O O . ALA A 1 98 ? 0.909 2.841 -3.217 1.00 95.25 98 ALA A O 1
ATOM 794 N N . LEU A 1 99 ? 3.077 2.495 -3.712 1.00 95.50 99 LEU A N 1
ATOM 795 C CA . LEU A 1 99 ? 3.481 2.037 -2.380 1.00 95.50 99 LEU A CA 1
ATOM 796 C C . LEU A 1 99 ? 3.375 3.148 -1.342 1.00 95.50 99 LEU A C 1
ATOM 798 O O . LEU A 1 99 ? 2.867 2.907 -0.252 1.00 95.50 99 LEU A O 1
ATOM 802 N N . SER A 1 100 ? 3.831 4.352 -1.688 1.00 95.12 100 SER A N 1
ATOM 803 C CA . SER A 1 100 ? 3.738 5.534 -0.833 1.00 95.12 100 SER A CA 1
ATOM 804 C C . SER A 1 100 ? 2.289 5.819 -0.452 1.00 95.12 100 SER A C 1
ATOM 806 O O . SER A 1 100 ? 1.975 5.927 0.733 1.00 95.12 100 SER A O 1
ATOM 808 N N . ARG A 1 101 ? 1.380 5.834 -1.436 1.00 95.25 101 ARG A N 1
ATOM 809 C CA . ARG A 1 101 ? -0.052 6.024 -1.188 1.00 95.25 101 ARG A CA 1
ATOM 810 C C . ARG A 1 101 ? -0.652 4.916 -0.321 1.00 95.25 101 ARG A C 1
ATOM 812 O O . ARG A 1 101 ? -1.366 5.206 0.633 1.00 95.25 101 ARG A O 1
ATOM 819 N N . LEU A 1 102 ? -0.341 3.652 -0.615 1.00 96.38 102 LEU A N 1
ATOM 820 C CA . LEU A 1 102 ? -0.813 2.526 0.194 1.00 96.38 102 LEU A CA 1
ATOM 821 C C . LEU A 1 102 ? -0.311 2.626 1.643 1.00 96.38 102 LEU A C 1
ATOM 823 O O . LEU A 1 102 ? -1.066 2.363 2.575 1.00 96.38 102 LEU A O 1
ATOM 827 N N . LEU A 1 103 ? 0.945 3.028 1.847 1.00 95.50 103 LEU A N 1
ATOM 828 C CA . LEU A 1 103 ? 1.524 3.190 3.177 1.00 95.50 103 LEU A CA 1
ATOM 829 C C . LEU A 1 103 ? 0.855 4.329 3.958 1.00 95.50 103 LEU A C 1
ATOM 831 O O . LEU A 1 103 ? 0.545 4.142 5.132 1.00 95.50 103 LEU A O 1
ATOM 835 N N . GLN A 1 104 ? 0.565 5.455 3.303 1.00 94.88 104 GLN A N 1
ATOM 836 C CA . GLN A 1 104 ? -0.230 6.544 3.886 1.00 94.88 104 GLN A CA 1
ATOM 837 C C . GLN A 1 104 ? -1.627 6.052 4.295 1.00 94.88 104 GLN A C 1
ATOM 839 O O . GLN A 1 104 ? -2.052 6.287 5.422 1.00 94.88 104 GLN A O 1
ATOM 844 N N . ALA A 1 105 ? -2.297 5.258 3.452 1.00 94.12 105 ALA A N 1
ATOM 845 C CA . ALA A 1 105 ? -3.589 4.660 3.793 1.00 94.12 105 ALA A CA 1
ATOM 846 C C . ALA A 1 105 ? -3.513 3.726 5.020 1.00 94.12 105 ALA A C 1
ATOM 848 O O . ALA A 1 105 ? -4.409 3.735 5.865 1.00 94.12 105 ALA A O 1
ATOM 849 N N . TYR A 1 106 ? -2.433 2.947 5.170 1.00 93.88 106 TYR A N 1
ATOM 850 C CA . TYR A 1 106 ? -2.201 2.155 6.387 1.00 93.88 106 TYR A CA 1
ATOM 851 C C . TYR A 1 106 ? -2.019 3.022 7.626 1.00 93.88 106 TYR A C 1
ATOM 853 O O . TYR A 1 106 ? -2.533 2.669 8.687 1.00 93.88 106 TYR A O 1
ATOM 861 N N . ILE A 1 107 ? -1.296 4.131 7.501 1.00 92.38 107 ILE A N 1
ATOM 862 C CA . ILE A 1 107 ? -1.083 5.070 8.601 1.00 92.38 107 ILE A CA 1
ATOM 863 C C . ILE A 1 107 ? -2.425 5.674 9.024 1.00 92.38 107 ILE A C 1
ATOM 865 O O . ILE A 1 107 ? -2.800 5.558 10.186 1.00 92.38 107 ILE A O 1
ATOM 869 N N . GLU A 1 108 ? -3.223 6.173 8.083 1.00 90.75 108 GLU A N 1
ATOM 870 C CA . GLU A 1 108 ? -4.524 6.779 8.387 1.00 90.75 108 GLU A CA 1
ATOM 871 C C . GLU A 1 108 ? -5.545 5.799 8.988 1.00 90.75 108 GLU A C 1
ATOM 873 O O . GLU A 1 108 ? -6.373 6.183 9.816 1.00 90.75 108 GLU A O 1
ATOM 878 N N . LYS A 1 109 ? -5.543 4.532 8.553 1.00 89.75 109 LYS A N 1
ATOM 879 C CA . LYS A 1 109 ? -6.592 3.562 8.926 1.00 89.75 109 LYS A CA 1
ATOM 880 C C . LYS A 1 109 ? -6.186 2.595 10.030 1.00 89.75 109 LYS A C 1
ATOM 882 O O . LYS A 1 109 ? -7.061 2.047 10.700 1.00 89.75 109 LYS A O 1
ATOM 887 N N . ALA A 1 110 ? -4.891 2.353 10.206 1.00 87.81 110 ALA A N 1
ATOM 888 C CA . ALA A 1 110 ? -4.372 1.295 11.069 1.00 87.81 110 ALA A CA 1
ATOM 889 C C . ALA A 1 110 ? -3.067 1.670 11.790 1.00 87.81 110 ALA A C 1
ATOM 891 O O . ALA A 1 110 ? -2.282 0.777 12.135 1.00 87.81 110 ALA A O 1
ATOM 892 N N . ALA A 1 111 ? -2.849 2.965 12.063 1.00 85.31 111 ALA A N 1
ATOM 893 C CA . ALA A 1 111 ? -1.691 3.462 12.810 1.00 85.31 111 ALA A CA 1
ATOM 894 C C . ALA A 1 111 ? -1.424 2.657 14.093 1.00 85.31 111 ALA A C 1
ATOM 896 O O . ALA A 1 111 ? -0.354 2.073 14.257 1.00 85.31 111 ALA A O 1
ATOM 897 N N . GLU A 1 112 ? -2.420 2.573 14.976 1.00 83.75 112 GLU A N 1
ATOM 898 C CA . GLU A 1 112 ? -2.267 2.004 16.323 1.00 83.75 112 GLU A CA 1
ATOM 899 C C . GLU A 1 112 ? -2.102 0.479 16.344 1.00 83.75 112 GLU A C 1
ATOM 901 O O . GLU A 1 112 ? -1.570 -0.071 17.305 1.00 83.75 112 GLU A O 1
ATOM 906 N N . THR A 1 113 ? -2.557 -0.221 15.301 1.00 82.25 113 THR A N 1
ATOM 907 C CA . THR A 1 113 ? -2.663 -1.691 15.315 1.00 82.25 113 THR A CA 1
ATOM 908 C C . THR A 1 113 ? -1.701 -2.407 14.384 1.00 82.25 113 THR A C 1
ATOM 910 O O . THR A 1 113 ? -1.377 -3.565 14.638 1.00 82.25 113 THR A O 1
ATOM 913 N N . ILE A 1 114 ? -1.296 -1.772 13.285 1.00 83.31 114 ILE A N 1
ATOM 914 C CA . ILE A 1 114 ? -0.417 -2.371 12.275 1.00 83.31 114 ILE A CA 1
ATOM 915 C C . ILE A 1 114 ? 0.873 -1.563 12.176 1.00 83.31 114 ILE A C 1
ATOM 917 O O . ILE A 1 114 ? 1.966 -2.125 12.250 1.00 83.31 114 ILE A O 1
ATOM 921 N N . VAL A 1 115 ? 0.762 -0.241 12.032 1.00 85.81 115 VAL A N 1
ATOM 922 C CA . VAL A 1 115 ? 1.936 0.592 11.748 1.00 85.81 115 VAL A CA 1
ATOM 923 C C . VAL A 1 115 ? 2.837 0.740 12.967 1.00 85.81 115 VAL A C 1
ATOM 925 O O . VAL A 1 115 ? 4.054 0.632 12.824 1.00 85.81 115 VAL A O 1
ATOM 928 N N . LEU A 1 116 ? 2.272 0.910 14.164 1.00 87.38 116 LEU A N 1
ATOM 929 C CA . LEU A 1 116 ? 3.044 1.076 15.397 1.00 87.38 116 LEU A CA 1
ATOM 930 C C . LEU A 1 116 ? 3.993 -0.108 15.655 1.00 87.38 116 LEU A C 1
ATOM 932 O O . LEU A 1 116 ? 5.134 0.095 16.067 1.00 87.38 116 LEU A O 1
ATOM 936 N N . GLU A 1 117 ? 3.577 -1.334 15.318 1.00 88.81 117 GLU A N 1
ATOM 937 C CA . GLU A 1 117 ? 4.398 -2.548 15.457 1.00 88.81 117 GLU A CA 1
ATOM 938 C C . GLU A 1 117 ? 5.632 -2.563 14.536 1.00 88.81 117 GLU A C 1
ATOM 940 O O . GLU A 1 117 ? 6.596 -3.291 14.790 1.00 88.81 117 GLU A O 1
ATOM 945 N N . LYS A 1 118 ? 5.610 -1.787 13.446 1.00 91.62 118 LYS A N 1
ATOM 946 C CA . LYS A 1 118 ? 6.673 -1.724 12.429 1.00 91.62 118 LYS A CA 1
ATOM 947 C C . LYS A 1 118 ? 7.153 -0.298 12.165 1.00 91.62 118 LYS A C 1
ATOM 949 O O . LYS A 1 118 ? 7.760 -0.046 11.123 1.00 91.62 118 LYS A O 1
ATOM 954 N N . LEU A 1 119 ? 6.935 0.623 13.104 1.00 92.19 119 LEU A N 1
ATOM 955 C CA . LEU A 1 119 ? 7.221 2.048 12.921 1.00 92.19 119 LEU A CA 1
ATOM 956 C C . LEU A 1 119 ? 8.674 2.295 12.495 1.00 92.19 119 LEU A C 1
ATOM 958 O O . LEU A 1 119 ? 8.928 3.039 11.552 1.00 92.19 119 LEU A O 1
ATOM 962 N N . THR A 1 120 ? 9.634 1.605 13.114 1.00 93.19 120 THR A N 1
ATOM 963 C CA . THR A 1 120 ? 11.056 1.706 12.751 1.00 93.19 120 THR A CA 1
ATOM 964 C C . THR A 1 120 ? 11.314 1.321 11.291 1.00 93.19 120 THR A C 1
ATOM 966 O O . THR A 1 120 ? 12.121 1.956 10.617 1.00 93.19 120 THR A O 1
ATOM 969 N N . THR A 1 121 ? 10.616 0.307 10.772 1.00 93.38 121 THR A N 1
ATOM 970 C CA . THR A 1 121 ? 10.731 -0.114 9.368 1.00 93.38 121 THR A CA 1
ATOM 971 C C . THR A 1 121 ? 10.129 0.928 8.426 1.00 93.38 121 THR A C 1
ATOM 973 O O . THR A 1 121 ? 10.740 1.247 7.409 1.00 93.38 121 THR A O 1
ATOM 976 N N . VAL A 1 122 ? 8.981 1.510 8.788 1.00 93.56 122 VAL A N 1
ATOM 977 C CA . VAL A 1 122 ? 8.345 2.607 8.035 1.00 93.56 122 VAL A CA 1
ATOM 978 C C . VAL A 1 122 ? 9.263 3.830 7.959 1.00 93.56 122 VAL A C 1
ATOM 980 O O . VAL A 1 122 ? 9.489 4.371 6.877 1.00 93.56 122 VAL A O 1
ATOM 983 N N . LEU A 1 123 ? 9.875 4.220 9.080 1.00 92.88 123 LEU A N 1
ATOM 984 C CA . LEU A 1 123 ? 10.853 5.312 9.118 1.00 92.88 123 LEU A CA 1
ATOM 985 C C . LEU A 1 123 ? 12.110 4.997 8.293 1.00 92.88 123 LEU A C 1
ATOM 987 O O . LEU A 1 123 ? 12.666 5.889 7.653 1.00 92.88 123 LEU A O 1
ATOM 991 N N . GLY A 1 124 ? 12.532 3.730 8.251 1.00 93.00 124 GLY A N 1
ATOM 992 C CA . GLY A 1 124 ? 13.619 3.279 7.381 1.00 93.00 124 GLY A CA 1
ATOM 993 C C . GLY A 1 124 ? 13.311 3.472 5.892 1.00 93.00 124 GLY A C 1
ATOM 994 O O . GLY A 1 124 ? 14.179 3.910 5.137 1.00 93.00 124 GLY A O 1
ATOM 995 N N . ILE A 1 125 ? 12.069 3.211 5.468 1.00 92.31 125 ILE A N 1
ATOM 996 C CA . ILE A 1 125 ? 11.613 3.463 4.090 1.00 92.31 125 ILE A CA 1
ATOM 997 C C . ILE A 1 125 ? 11.618 4.961 3.785 1.00 92.31 125 ILE A C 1
ATOM 999 O O . ILE A 1 125 ? 12.157 5.369 2.757 1.00 92.31 125 ILE A O 1
ATOM 1003 N N . PHE A 1 126 ? 11.086 5.786 4.690 1.00 92.38 126 PHE A N 1
ATOM 1004 C CA . PHE A 1 126 ? 11.161 7.244 4.572 1.00 92.38 126 PHE A CA 1
ATOM 1005 C C . PHE A 1 126 ? 12.609 7.721 4.371 1.00 92.38 126 PHE A C 1
ATOM 1007 O O . PHE A 1 126 ? 12.913 8.403 3.389 1.00 92.38 126 PHE A O 1
ATOM 1014 N N . GLN A 1 127 ? 13.518 7.314 5.265 1.00 91.19 127 GLN A N 1
ATOM 1015 C CA . GLN A 1 127 ? 14.926 7.707 5.209 1.00 91.19 127 GLN A CA 1
ATOM 1016 C C . GLN A 1 127 ? 15.559 7.290 3.880 1.00 91.19 127 GLN A C 1
ATOM 1018 O O . GLN A 1 127 ? 16.308 8.061 3.274 1.00 91.19 127 GLN A O 1
ATOM 1023 N N . ARG A 1 128 ? 15.243 6.078 3.417 1.00 90.50 128 ARG A N 1
ATOM 1024 C CA . ARG A 1 128 ? 15.710 5.549 2.141 1.00 90.50 128 ARG A CA 1
ATOM 1025 C C . ARG A 1 128 ? 15.263 6.426 0.971 1.00 90.50 128 ARG A C 1
ATOM 1027 O O . ARG A 1 128 ? 16.112 6.796 0.164 1.00 90.50 128 ARG A O 1
ATOM 1034 N N . LEU A 1 129 ? 13.975 6.764 0.885 1.00 89.88 129 LEU A N 1
ATOM 1035 C CA . LEU A 1 129 ? 13.423 7.561 -0.218 1.00 89.88 129 LEU A CA 1
ATOM 1036 C C . LEU A 1 129 ? 14.094 8.933 -0.313 1.00 89.88 129 LEU A C 1
ATOM 1038 O O . LEU A 1 129 ? 14.570 9.303 -1.384 1.00 89.88 129 LEU A O 1
ATOM 1042 N N . VAL A 1 130 ? 14.221 9.631 0.817 1.00 90.88 130 VAL A N 1
ATOM 1043 C CA . VAL A 1 130 ? 14.846 10.962 0.871 1.00 90.88 130 VAL A CA 1
ATOM 1044 C C . VAL A 1 130 ? 16.351 10.902 0.590 1.00 90.88 130 VAL A C 1
ATOM 1046 O O . VAL A 1 130 ? 16.897 11.791 -0.059 1.00 90.88 130 VAL A O 1
ATOM 1049 N N . SER A 1 131 ? 17.042 9.856 1.052 1.00 87.94 131 SER A N 1
ATOM 1050 C CA . SER A 1 131 ? 18.505 9.764 0.917 1.00 87.94 131 SER A CA 1
ATOM 1051 C C . SER A 1 131 ? 18.956 9.261 -0.456 1.00 87.94 131 SER A C 1
ATOM 1053 O O . SER A 1 131 ? 20.009 9.669 -0.943 1.00 87.94 131 SER A O 1
ATOM 1055 N N . GLN A 1 132 ? 18.205 8.341 -1.068 1.00 81.75 132 GLN A N 1
ATOM 1056 C CA . GLN A 1 132 ? 18.636 7.627 -2.276 1.00 81.75 132 GLN A CA 1
ATOM 1057 C C . GLN A 1 132 ? 18.043 8.189 -3.571 1.00 81.75 132 GLN A C 1
ATOM 1059 O O . GLN A 1 132 ? 18.602 7.933 -4.637 1.00 81.75 132 GLN A O 1
ATOM 1064 N N . SER A 1 133 ? 16.940 8.944 -3.518 1.00 78.25 133 SER A N 1
ATOM 1065 C CA . SER A 1 133 ? 16.262 9.417 -4.727 1.00 78.25 133 SER A CA 1
ATOM 1066 C C . SER A 1 133 ? 15.815 10.870 -4.624 1.00 78.25 133 SER A C 1
ATOM 1068 O O . SER A 1 133 ? 14.823 11.179 -3.980 1.00 78.25 133 SER A O 1
ATOM 1070 N N . LYS A 1 134 ? 16.463 11.754 -5.392 1.00 81.75 134 LYS A N 1
ATOM 1071 C CA . LYS A 1 134 ? 15.987 13.137 -5.600 1.00 81.75 134 LYS A CA 1
ATOM 1072 C C . LYS A 1 134 ? 14.677 13.223 -6.392 1.00 81.75 134 LYS A C 1
ATOM 1074 O O . LYS A 1 134 ? 14.090 14.288 -6.483 1.00 81.75 134 LYS A O 1
ATOM 1079 N N . VAL A 1 135 ? 14.271 12.134 -7.048 1.00 87.31 135 VAL A N 1
ATOM 1080 C CA . VAL A 1 135 ? 13.038 12.087 -7.849 1.00 87.31 135 VAL A CA 1
ATOM 1081 C C . VAL A 1 135 ? 11.846 11.681 -6.983 1.00 87.31 135 VAL A C 1
ATOM 1083 O O . VAL A 1 135 ? 10.724 12.072 -7.278 1.00 87.31 135 VAL A O 1
ATOM 1086 N N . HIS A 1 136 ? 12.078 10.909 -5.918 1.00 88.19 136 HIS A N 1
ATOM 1087 C CA . HIS A 1 136 ? 11.034 10.333 -5.063 1.00 88.19 136 HIS A CA 1
ATOM 1088 C C . HIS A 1 136 ? 11.137 10.784 -3.598 1.00 88.19 136 HIS A C 1
ATOM 1090 O O . HIS A 1 136 ? 10.475 10.224 -2.729 1.00 88.19 136 HIS A O 1
ATOM 1096 N N . ASP A 1 137 ? 11.954 11.791 -3.305 1.00 89.38 137 ASP A N 1
ATOM 1097 C CA . ASP A 1 137 ? 12.089 12.379 -1.971 1.00 89.38 137 ASP A CA 1
ATOM 1098 C C . ASP A 1 137 ? 10.754 12.930 -1.444 1.00 89.38 137 ASP A C 1
ATOM 1100 O O . ASP A 1 137 ? 10.420 12.730 -0.276 1.00 89.38 137 ASP A O 1
ATOM 1104 N N . HIS A 1 138 ? 9.952 13.542 -2.319 1.00 92.38 138 HIS A N 1
ATOM 1105 C CA . HIS A 1 138 ? 8.611 14.035 -2.008 1.00 92.38 138 HIS A CA 1
ATOM 1106 C C . HIS A 1 138 ? 7.661 12.932 -1.515 1.00 92.38 138 HIS A C 1
ATOM 1108 O O . HIS A 1 138 ? 6.850 13.196 -0.632 1.00 92.38 138 HIS A O 1
ATOM 1114 N N . GLU A 1 139 ? 7.794 11.696 -2.011 1.00 93.38 139 GLU A N 1
ATOM 1115 C CA . GLU A 1 139 ? 7.019 10.544 -1.522 1.00 93.38 139 GLU A CA 1
ATOM 1116 C C . GLU A 1 139 ? 7.422 10.181 -0.090 1.00 93.38 139 GLU A C 1
ATOM 1118 O O . GLU A 1 139 ? 6.574 9.895 0.754 1.00 93.38 139 GLU A O 1
ATOM 1123 N N . GLY A 1 140 ? 8.719 10.276 0.222 1.00 92.12 140 GLY A N 1
ATOM 1124 C CA . GLY A 1 140 ? 9.208 10.151 1.592 1.00 92.12 140 GLY A CA 1
ATOM 1125 C C . GLY A 1 140 ? 8.569 11.194 2.512 1.00 92.12 140 GLY A C 1
ATOM 1126 O O . GLY A 1 140 ? 8.020 10.846 3.558 1.00 92.12 140 GLY A O 1
ATOM 1127 N N . PHE A 1 141 ? 8.583 12.467 2.118 1.00 93.12 141 PHE A N 1
ATOM 1128 C CA . PHE A 1 141 ? 7.944 13.525 2.907 1.00 93.12 141 PHE A CA 1
ATOM 1129 C C . PHE A 1 141 ? 6.429 13.335 3.051 1.00 93.12 141 PHE A C 1
ATOM 1131 O O . PHE A 1 141 ? 5.898 13.619 4.123 1.00 93.12 141 PHE A O 1
ATOM 1138 N N . ALA A 1 142 ? 5.737 12.823 2.030 1.00 93.31 142 ALA A N 1
ATOM 1139 C CA . ALA A 1 142 ? 4.312 12.505 2.118 1.00 93.31 142 ALA A CA 1
ATOM 1140 C C . ALA A 1 142 ? 4.032 11.435 3.190 1.00 93.31 142 ALA A C 1
ATOM 1142 O O . ALA A 1 142 ? 3.171 11.636 4.048 1.00 93.31 142 ALA A O 1
ATOM 1143 N N . ILE A 1 143 ? 4.825 10.356 3.216 1.00 93.31 143 ILE A N 1
ATOM 1144 C CA . ILE A 1 143 ? 4.746 9.324 4.264 1.00 93.31 143 ILE A CA 1
ATOM 1145 C C . ILE A 1 143 ? 5.001 9.938 5.645 1.00 93.31 143 ILE A C 1
ATOM 1147 O O . ILE A 1 143 ? 4.231 9.701 6.574 1.00 93.31 143 ILE A O 1
ATOM 1151 N N . LEU A 1 144 ? 6.050 10.752 5.795 1.00 93.06 144 LEU A N 1
ATOM 1152 C CA . LEU A 1 144 ? 6.365 11.370 7.085 1.00 93.06 144 LEU A CA 1
ATOM 1153 C C . LEU A 1 144 ? 5.239 12.294 7.566 1.00 93.06 144 LEU A C 1
ATOM 1155 O O . LEU A 1 144 ? 4.870 12.237 8.735 1.00 93.06 144 LEU A O 1
ATOM 1159 N N . ASN A 1 145 ? 4.673 13.108 6.675 1.00 92.50 145 ASN A N 1
ATOM 1160 C CA . ASN A 1 145 ? 3.559 13.990 7.015 1.00 92.50 145 ASN A CA 1
ATOM 1161 C C . ASN A 1 145 ? 2.346 13.194 7.507 1.00 92.50 145 ASN A C 1
ATOM 1163 O O . ASN A 1 145 ? 1.735 13.595 8.491 1.00 92.50 145 ASN A O 1
ATOM 1167 N N . SER A 1 146 ? 2.046 12.044 6.893 1.00 90.75 146 SER A N 1
ATOM 1168 C CA . SER A 1 146 ? 0.937 11.192 7.343 1.00 90.75 146 SER A CA 1
ATOM 1169 C C . SER A 1 146 ? 1.133 10.603 8.748 1.00 90.75 146 SER A C 1
ATOM 1171 O O . SER A 1 146 ? 0.149 10.285 9.397 1.00 90.75 146 SER A O 1
ATOM 1173 N N . LEU A 1 147 ? 2.372 10.483 9.249 1.00 88.69 147 LEU A N 1
ATOM 1174 C CA . LEU A 1 147 ? 2.654 9.989 10.609 1.00 88.69 147 LEU A CA 1
ATOM 1175 C C . LEU A 1 147 ? 2.466 11.046 11.707 1.00 88.69 147 LEU A C 1
ATOM 1177 O O . LEU A 1 147 ? 2.409 10.689 12.881 1.00 88.69 147 LEU A O 1
ATOM 1181 N N . ILE A 1 148 ? 2.488 12.332 11.349 1.00 85.12 148 ILE A N 1
ATOM 1182 C CA . ILE A 1 148 ? 2.523 13.450 12.309 1.00 85.12 148 ILE A CA 1
ATOM 1183 C C . ILE A 1 148 ? 1.122 14.036 12.553 1.00 85.12 148 ILE A C 1
ATOM 1185 O O . ILE A 1 148 ? 0.898 14.647 13.599 1.00 85.12 148 ILE A O 1
ATOM 1189 N N . VAL A 1 149 ? 0.213 13.879 11.587 1.00 61.00 149 VAL A N 1
ATOM 1190 C CA . VAL A 1 149 ? -1.171 14.385 11.615 1.00 61.00 149 VAL A CA 1
ATOM 1191 C C . VAL A 1 149 ? -2.088 13.394 12.319 1.00 61.00 149 VAL A C 1
ATOM 1193 O O . VAL A 1 149 ? -2.922 13.868 13.124 1.00 61.00 149 VAL A O 1
#